Protein AF-A0A087T0K2-F1 (afdb_monomer_lite)

Foldseek 3Di:
DDDPPPPVCPCQQADWDDDPPDIRGHPNVVVVVVVVVVVVVVVVVVVVVVVVVVVCCVVPPVVVVVVVVVVVVVVVVPDDDPDPPPPPDDPPPPDDPPVVVVVVCVVVVHDPVCHPDDPPDDQWDADPNDTAGPPHDDDDPDDDD

pLDDT: mean 79.78, std 16.04, range [35.06, 98.69]

InterPro domains:
  IPR000048 IQ motif, EF-hand binding site [PF00612] (42-60)
  IPR027417 P-loop containing nucleoside triphosphate hydrolase [SSF52540] (13-79)

Structure (mmCIF, N/CA/C/O backbone):
data_AF-A0A087T0K2-F1
#
_entry.id   AF-A0A087T0K2-F1
#
loop_
_atom_site.group_PDB
_atom_site.id
_atom_site.type_symbol
_atom_site.label_atom_id
_atom_site.label_alt_id
_atom_site.label_comp_id
_atom_site.label_asym_id
_atom_site.label_entity_id
_atom_site.label_seq_id
_atom_site.pdbx_PDB_ins_code
_atom_site.Cartn_x
_atom_site.Cartn_y
_atom_site.Cartn_z
_atom_site.occupancy
_atom_site.B_iso_or_equiv
_atom_site.auth_seq_id
_atom_site.auth_comp_id
_atom_site.auth_asym_id
_atom_site.auth_atom_id
_atom_site.pdbx_PDB_model_num
ATOM 1 N N . MET A 1 1 ? 21.863 -13.097 1.892 1.00 35.06 1 MET A N 1
ATOM 2 C CA . MET A 1 1 ? 22.869 -12.418 1.056 1.00 35.06 1 MET A CA 1
ATOM 3 C C . MET A 1 1 ? 22.482 -12.641 -0.393 1.00 35.06 1 MET A C 1
ATOM 5 O O . MET A 1 1 ? 22.704 -13.729 -0.898 1.00 35.06 1 MET A O 1
ATOM 9 N N . ALA A 1 2 ? 21.809 -11.673 -1.013 1.00 37.88 2 ALA A N 1
ATOM 10 C CA . ALA A 1 2 ? 21.636 -11.645 -2.460 1.00 37.88 2 ALA A CA 1
ATOM 11 C C . ALA A 1 2 ? 22.615 -10.590 -2.966 1.00 37.88 2 ALA A C 1
ATOM 13 O O . ALA A 1 2 ? 22.534 -9.427 -2.571 1.00 37.88 2 ALA A O 1
ATOM 14 N N . VAL A 1 3 ? 23.605 -11.046 -3.721 1.00 37.12 3 VAL A N 1
ATOM 15 C CA . VAL A 1 3 ? 24.623 -10.210 -4.342 1.00 37.12 3 VAL A CA 1
ATOM 16 C C . VAL A 1 3 ? 23.897 -9.313 -5.340 1.00 37.12 3 VAL A C 1
ATOM 18 O O . VAL A 1 3 ? 23.391 -9.787 -6.351 1.00 37.12 3 VAL A O 1
ATOM 21 N N . THR A 1 4 ? 23.786 -8.021 -5.039 1.00 47.44 4 THR A N 1
ATOM 22 C CA . THR A 1 4 ? 23.466 -7.015 -6.051 1.00 47.44 4 THR A CA 1
ATOM 23 C C . THR A 1 4 ? 24.692 -6.888 -6.943 1.00 47.44 4 THR A C 1
ATOM 25 O O . THR A 1 4 ? 25.570 -6.060 -6.693 1.00 47.44 4 THR A O 1
ATOM 28 N N . GLU A 1 5 ? 24.790 -7.760 -7.943 1.00 42.22 5 GLU A N 1
ATOM 29 C CA . GLU A 1 5 ? 25.698 -7.564 -9.064 1.00 42.22 5 GLU A CA 1
ATOM 30 C C . GLU A 1 5 ? 25.267 -6.287 -9.776 1.00 42.22 5 GLU A C 1
ATOM 32 O O . GLU A 1 5 ? 24.283 -6.234 -10.512 1.00 42.22 5 GLU A O 1
ATOM 37 N N . ASN A 1 6 ? 26.003 -5.217 -9.500 1.00 50.53 6 ASN A N 1
ATOM 38 C CA . ASN A 1 6 ? 25.913 -3.974 -10.235 1.00 50.53 6 ASN A CA 1
ATOM 39 C C . ASN A 1 6 ? 26.613 -4.199 -11.585 1.00 50.53 6 ASN A C 1
ATOM 41 O O . ASN A 1 6 ? 27.732 -3.733 -11.807 1.00 50.53 6 ASN A O 1
ATOM 45 N N . CYS A 1 7 ? 25.990 -4.992 -12.465 1.00 49.47 7 CYS A N 1
ATOM 46 C CA . CYS A 1 7 ? 26.395 -5.081 -13.859 1.00 49.47 7 CYS A CA 1
ATOM 47 C C . CYS A 1 7 ? 26.303 -3.665 -14.418 1.00 49.47 7 CYS A C 1
ATOM 49 O O . CYS A 1 7 ? 25.209 -3.125 -14.576 1.00 49.47 7 CYS A O 1
ATOM 51 N N . ARG A 1 8 ? 27.455 -3.037 -14.672 1.00 53.00 8 ARG A N 1
ATOM 52 C CA . ARG A 1 8 ? 27.531 -1.771 -15.400 1.00 53.00 8 AR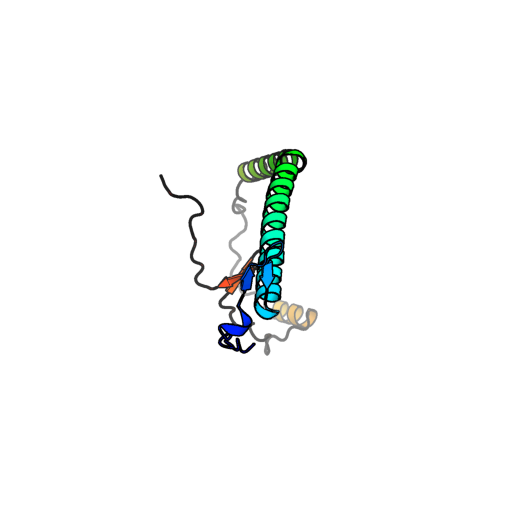G A CA 1
ATOM 53 C C . ARG A 1 8 ? 26.856 -1.998 -16.747 1.00 53.00 8 ARG A C 1
ATOM 55 O O . ARG A 1 8 ? 27.457 -2.586 -17.643 1.00 53.00 8 ARG A O 1
ATOM 62 N N . VAL A 1 9 ? 25.589 -1.603 -16.851 1.00 56.50 9 VAL A N 1
ATOM 63 C CA . VAL A 1 9 ? 24.805 -1.721 -18.076 1.00 56.50 9 VAL A CA 1
ATOM 64 C C . VAL A 1 9 ? 25.552 -0.903 -19.121 1.00 56.50 9 VAL A C 1
ATOM 66 O O . VAL A 1 9 ? 25.704 0.309 -18.983 1.00 56.50 9 VAL A O 1
ATOM 69 N N . SER A 1 10 ? 26.142 -1.583 -20.100 1.00 61.56 10 SER A N 1
ATOM 70 C CA . SER A 1 10 ? 26.917 -0.934 -21.151 1.00 61.56 10 SER A CA 1
ATOM 71 C C . SER A 1 10 ? 26.024 0.068 -21.889 1.00 61.56 10 SER A C 1
ATOM 73 O O . SER A 1 10 ? 24.848 -0.209 -22.104 1.00 61.56 10 SER A O 1
ATOM 75 N N . ASN A 1 11 ? 26.559 1.222 -22.312 1.00 60.75 11 ASN A N 1
ATOM 76 C CA . ASN A 1 11 ? 25.776 2.249 -23.027 1.00 60.75 11 A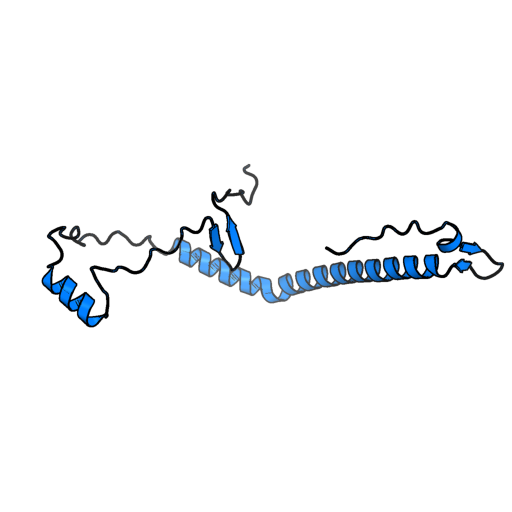SN A CA 1
ATOM 77 C C . ASN A 1 11 ? 25.028 1.687 -24.256 1.00 60.75 11 ASN A C 1
ATOM 79 O O . ASN A 1 11 ? 23.957 2.176 -24.596 1.00 60.75 11 ASN A O 1
ATOM 83 N N . ALA A 1 12 ? 25.553 0.629 -24.886 1.00 60.75 12 ALA A N 1
ATOM 84 C CA . ALA A 1 12 ? 24.881 -0.096 -25.967 1.00 60.75 12 ALA A CA 1
ATOM 85 C C . ALA A 1 12 ? 23.632 -0.874 -25.500 1.00 60.75 12 ALA A C 1
ATOM 87 O O . ALA A 1 12 ? 22.654 -0.986 -26.236 1.00 60.75 12 ALA A O 1
ATOM 88 N N . SER A 1 13 ? 23.634 -1.380 -24.265 1.00 62.84 13 SER A N 1
ATOM 89 C CA . SER A 1 13 ? 22.508 -2.103 -23.663 1.00 62.84 13 SER A CA 1
ATOM 90 C C . SER A 1 13 ? 21.358 -1.174 -23.271 1.00 62.84 13 SER A C 1
ATOM 92 O O . SER A 1 13 ? 20.220 -1.638 -23.244 1.00 62.84 13 SER A O 1
ATOM 94 N N . THR A 1 14 ? 21.612 0.126 -23.078 1.00 66.31 14 THR A N 1
ATOM 95 C CA . THR A 1 14 ? 20.588 1.160 -22.799 1.00 66.31 14 THR A CA 1
ATOM 96 C C . THR A 1 14 ? 20.426 2.178 -23.941 1.00 66.31 14 THR A C 1
ATOM 98 O O . THR A 1 14 ? 19.955 3.299 -23.741 1.00 66.31 14 THR A O 1
ATOM 101 N N . ALA A 1 15 ? 20.837 1.814 -25.157 1.00 83.44 15 ALA A N 1
ATOM 102 C CA . ALA A 1 15 ? 20.715 2.679 -26.323 1.00 83.44 15 ALA A CA 1
ATOM 103 C C . ALA A 1 15 ? 19.275 2.712 -26.866 1.00 83.44 15 ALA A C 1
ATOM 105 O O . ALA A 1 15 ? 18.538 1.722 -26.834 1.00 83.44 15 ALA A O 1
ATOM 106 N N . TRP A 1 16 ? 18.893 3.854 -27.430 1.00 90.69 16 TRP A N 1
ATOM 107 C CA . TRP A 1 16 ? 17.680 4.006 -28.224 1.00 90.69 16 TRP A CA 1
ATOM 108 C C . TRP A 1 16 ? 17.974 4.856 -29.457 1.00 90.69 16 TRP A C 1
ATOM 110 O O . TRP A 1 16 ? 18.878 5.691 -29.451 1.00 90.69 16 TRP A O 1
ATOM 120 N N . ALA A 1 17 ? 17.217 4.630 -30.525 1.00 91.81 17 ALA A N 1
ATOM 121 C CA . ALA A 1 17 ? 17.329 5.376 -31.769 1.00 91.81 17 ALA A CA 1
ATOM 122 C C . ALA A 1 17 ? 15.938 5.754 -32.280 1.00 91.81 17 ALA A C 1
ATOM 124 O O . ALA A 1 17 ? 14.999 4.958 -32.234 1.00 91.81 17 ALA A O 1
ATOM 125 N N . MET A 1 18 ? 15.794 6.973 -32.788 1.00 93.31 18 MET A N 1
ATOM 126 C CA . MET A 1 18 ? 14.545 7.448 -33.376 1.00 93.31 18 MET A CA 1
ATOM 127 C C . MET A 1 18 ? 14.552 7.209 -34.888 1.00 93.31 18 MET A C 1
ATOM 129 O O . MET A 1 18 ? 15.417 7.711 -35.601 1.00 93.31 18 MET A O 1
ATOM 133 N N . GLY A 1 19 ? 13.588 6.437 -35.385 1.00 92.31 19 GLY A N 1
ATOM 134 C CA . GLY A 1 19 ? 13.332 6.261 -36.813 1.00 92.31 19 GLY A CA 1
ATOM 135 C C . GLY A 1 19 ? 12.219 7.179 -37.324 1.00 92.31 19 GLY A C 1
ATOM 136 O O . GLY A 1 19 ? 11.549 7.859 -36.554 1.00 92.31 19 GLY A O 1
ATOM 137 N N . LYS A 1 20 ? 11.949 7.141 -38.637 1.00 92.12 20 LYS A N 1
ATOM 138 C CA . LYS A 1 20 ? 10.929 7.993 -39.292 1.00 92.12 20 LYS A CA 1
ATOM 139 C C . LYS A 1 20 ? 9.503 7.837 -38.731 1.00 92.12 20 LYS A C 1
ATOM 141 O O . LYS A 1 20 ? 8.697 8.744 -38.882 1.00 92.12 20 LYS A O 1
ATOM 146 N N . ARG A 1 21 ? 9.171 6.675 -38.153 1.00 95.62 21 ARG A N 1
ATOM 147 C CA . ARG A 1 21 ? 7.831 6.357 -37.607 1.00 95.62 21 ARG A CA 1
ATOM 148 C C . ARG A 1 21 ? 7.845 5.683 -36.234 1.00 95.62 21 ARG A C 1
ATOM 150 O O . ARG A 1 21 ? 6.803 5.596 -35.600 1.00 95.62 21 ARG A O 1
ATOM 157 N N . HIS A 1 22 ? 8.992 5.175 -35.790 1.00 95.88 22 HIS A N 1
ATOM 158 C CA . HIS A 1 22 ? 9.088 4.341 -34.592 1.00 95.88 22 HIS A CA 1
ATOM 159 C C . HIS A 1 22 ? 10.362 4.659 -33.815 1.00 95.88 22 HIS A C 1
ATOM 161 O O . HIS A 1 22 ? 11.368 5.047 -34.409 1.00 95.88 22 HIS A O 1
ATOM 167 N N . ILE A 1 23 ? 10.319 4.453 -32.500 1.00 94.81 23 ILE A N 1
ATOM 168 C CA . ILE A 1 23 ? 11.491 4.498 -31.622 1.00 94.81 23 ILE A CA 1
ATOM 169 C C . ILE A 1 23 ? 11.978 3.063 -31.437 1.00 94.81 23 ILE A C 1
ATOM 171 O O . ILE A 1 23 ? 11.219 2.198 -31.001 1.00 94.81 23 ILE A O 1
ATOM 175 N N . PHE A 1 24 ? 13.236 2.815 -31.782 1.00 93.31 24 PHE A N 1
ATOM 176 C CA . PHE A 1 24 ? 13.897 1.533 -31.594 1.00 93.31 24 PHE A CA 1
ATOM 177 C C . PHE A 1 24 ? 14.634 1.549 -30.262 1.00 93.31 24 PHE A C 1
ATOM 179 O O . PHE A 1 24 ? 15.406 2.464 -29.977 1.00 93.31 24 PHE A O 1
ATOM 186 N N . LEU A 1 25 ? 14.383 0.534 -29.447 1.00 92.31 25 LEU A N 1
ATOM 187 C CA . LEU A 1 25 ? 15.000 0.363 -28.139 1.00 92.31 25 LEU A CA 1
ATOM 188 C C . LEU A 1 25 ? 15.901 -0.865 -28.190 1.00 92.31 25 LEU A C 1
ATOM 190 O O . LEU A 1 25 ? 15.513 -1.885 -28.761 1.00 92.31 25 LEU A O 1
ATOM 194 N N . SER A 1 26 ? 17.070 -0.789 -27.562 1.00 93.50 26 SER A N 1
ATOM 195 C CA . SER A 1 26 ? 17.819 -1.993 -27.213 1.00 93.50 26 SER A CA 1
ATOM 196 C C . SER A 1 26 ? 16.998 -2.876 -26.262 1.00 93.50 26 SER A C 1
ATOM 198 O O . SER A 1 26 ? 16.139 -2.390 -25.516 1.00 93.50 26 SER A O 1
ATOM 200 N N . GLU A 1 27 ? 17.285 -4.180 -26.235 1.00 90.69 27 GLU A N 1
ATOM 201 C CA . GLU A 1 27 ? 16.592 -5.101 -25.324 1.00 90.69 27 GLU A CA 1
ATOM 202 C C . GLU A 1 27 ? 16.769 -4.708 -23.848 1.00 90.69 27 GLU A C 1
ATOM 204 O O . GLU A 1 27 ? 15.803 -4.755 -23.088 1.00 90.69 27 GLU A O 1
ATOM 209 N N . GLY A 1 28 ? 17.950 -4.220 -23.451 1.00 90.44 28 GLY A N 1
ATOM 210 C CA . GLY A 1 28 ? 18.178 -3.731 -22.086 1.00 90.44 28 GLY A CA 1
ATOM 211 C C . GLY A 1 28 ? 17.330 -2.499 -21.740 1.00 90.44 28 GLY A C 1
ATOM 212 O O . GLY A 1 28 ? 16.685 -2.478 -20.691 1.00 90.44 28 GLY A O 1
ATOM 213 N N . SER A 1 29 ? 17.220 -1.520 -22.650 1.00 89.69 29 SER A N 1
ATOM 214 C CA . SER A 1 29 ? 16.321 -0.365 -22.484 1.00 89.69 29 SER A CA 1
ATOM 215 C C . SER A 1 29 ? 14.865 -0.800 -22.330 1.00 89.69 29 SER A C 1
ATOM 217 O O . SER A 1 29 ? 14.145 -0.287 -21.473 1.00 89.69 29 SER A O 1
ATOM 219 N N . ARG A 1 30 ? 14.419 -1.763 -23.151 1.00 92.38 30 ARG A N 1
ATOM 220 C CA . ARG A 1 30 ? 13.044 -2.277 -23.123 1.00 92.38 30 ARG A CA 1
ATOM 221 C C . ARG A 1 30 ? 12.726 -2.948 -21.787 1.00 92.38 30 ARG A C 1
ATOM 223 O O . ARG A 1 30 ? 11.683 -2.661 -21.203 1.00 92.38 30 ARG A O 1
ATOM 230 N N . GLN A 1 31 ? 13.630 -3.787 -21.284 1.00 94.25 31 GLN A N 1
ATOM 231 C CA . GLN A 1 31 ? 13.483 -4.445 -19.984 1.00 94.25 31 GLN A CA 1
ATOM 232 C C . GLN A 1 31 ? 13.446 -3.432 -18.836 1.00 94.25 31 GLN A C 1
ATOM 234 O O . GLN A 1 31 ? 12.557 -3.502 -17.989 1.00 94.25 31 GLN A O 1
ATOM 239 N N . GLN A 1 32 ? 14.351 -2.449 -18.827 1.00 92.25 32 GLN A N 1
ATOM 240 C CA . GLN A 1 32 ? 14.384 -1.421 -17.787 1.00 92.25 32 GLN A CA 1
ATOM 241 C C . GLN A 1 32 ? 13.097 -0.585 -17.766 1.00 92.25 32 GLN A C 1
ATOM 243 O O . GLN A 1 32 ? 12.527 -0.345 -16.700 1.00 92.25 32 GLN A O 1
ATOM 248 N N . LEU A 1 33 ? 12.605 -0.169 -18.936 1.00 94.19 33 LEU A N 1
ATOM 249 C CA . LEU A 1 33 ? 11.340 0.558 -19.035 1.00 94.19 33 LEU A CA 1
ATOM 250 C C . LEU A 1 33 ? 10.157 -0.299 -18.589 1.00 94.19 33 LEU A C 1
ATOM 252 O O . LEU A 1 33 ? 9.260 0.217 -17.928 1.00 94.19 33 LEU A O 1
ATOM 256 N N . GLU A 1 34 ? 10.154 -1.596 -18.898 1.00 97.06 34 GLU A N 1
ATOM 257 C CA . GLU A 1 34 ? 9.102 -2.504 -18.450 1.00 97.06 34 GLU A CA 1
ATOM 258 C C . GLU A 1 34 ? 9.099 -2.669 -16.925 1.00 97.06 34 GLU A C 1
ATOM 260 O O . GLU A 1 34 ? 8.037 -2.585 -16.306 1.00 97.06 34 GLU A O 1
ATOM 265 N N . LEU A 1 35 ? 10.273 -2.804 -16.303 1.00 96.12 35 LEU A N 1
ATOM 266 C CA . LEU A 1 35 ? 10.404 -2.845 -14.845 1.00 96.12 35 LEU A CA 1
ATOM 267 C C . LEU A 1 35 ? 9.832 -1.574 -14.200 1.00 96.12 35 LEU A C 1
ATOM 269 O O . LEU A 1 35 ? 8.955 -1.662 -13.337 1.00 96.12 35 LEU A O 1
ATOM 273 N N . LEU A 1 36 ? 10.241 -0.396 -14.683 1.00 97.25 36 LEU A N 1
ATOM 274 C CA . LEU A 1 36 ? 9.717 0.891 -14.208 1.00 97.25 36 LEU A CA 1
ATOM 275 C C . LEU A 1 36 ? 8.202 1.016 -14.432 1.00 97.25 36 LEU A C 1
ATOM 277 O O . LEU A 1 36 ? 7.475 1.558 -13.596 1.00 97.25 36 LEU A O 1
ATOM 281 N N . ARG A 1 37 ? 7.699 0.505 -15.560 1.00 98.06 37 ARG A N 1
ATOM 282 C CA . ARG A 1 37 ? 6.273 0.507 -15.903 1.00 98.06 37 ARG A CA 1
ATOM 283 C C . ARG A 1 37 ? 5.468 -0.340 -14.917 1.00 98.06 37 ARG A C 1
ATOM 285 O O . ARG A 1 37 ? 4.408 0.099 -14.464 1.00 98.06 37 ARG A O 1
ATOM 292 N N . VAL A 1 38 ? 5.951 -1.537 -14.582 1.00 98.31 38 VAL A N 1
ATOM 293 C CA . VAL A 1 38 ? 5.317 -2.433 -13.601 1.00 98.31 38 VAL A CA 1
ATOM 294 C C . VAL A 1 38 ? 5.324 -1.799 -12.216 1.00 98.31 38 VAL A C 1
ATOM 296 O O . VAL A 1 38 ? 4.267 -1.713 -11.590 1.00 98.31 38 VAL A O 1
ATOM 299 N N . GLU A 1 39 ? 6.470 -1.285 -11.772 1.00 98.25 39 GLU A N 1
ATOM 300 C CA . GLU A 1 39 ? 6.601 -0.608 -10.482 1.00 98.25 39 GLU A CA 1
ATOM 301 C C . GLU A 1 39 ? 5.634 0.578 -10.376 1.00 98.25 39 GLU A C 1
ATOM 303 O O . GLU A 1 39 ? 4.881 0.708 -9.407 1.00 98.25 39 GLU A O 1
ATOM 308 N N . ARG A 1 40 ? 5.568 1.419 -11.414 1.00 98.38 40 ARG A N 1
ATOM 309 C CA . ARG A 1 40 ? 4.688 2.589 -11.405 1.00 98.38 40 ARG A CA 1
ATOM 310 C C . ARG A 1 40 ? 3.213 2.211 -11.347 1.00 98.38 40 ARG A C 1
ATOM 312 O O . ARG A 1 40 ? 2.452 2.860 -10.628 1.00 98.38 40 ARG A O 1
ATOM 319 N N . ARG A 1 41 ? 2.800 1.150 -12.048 1.00 98.56 41 ARG A N 1
ATOM 320 C CA . ARG A 1 41 ? 1.434 0.617 -11.919 1.00 98.56 41 ARG A CA 1
ATOM 321 C C . ARG A 1 41 ? 1.159 0.068 -10.537 1.00 98.56 41 ARG A C 1
ATOM 323 O O . ARG A 1 41 ? 0.076 0.306 -10.014 1.00 98.56 41 ARG A O 1
ATOM 330 N N . HIS A 1 42 ? 2.109 -0.659 -9.963 1.00 98.62 42 HIS A N 1
ATOM 331 C CA . HIS A 1 42 ? 1.968 -1.208 -8.624 1.00 98.62 42 HIS A CA 1
ATOM 332 C C . HIS A 1 42 ? 1.756 -0.088 -7.598 1.00 98.62 42 HIS A C 1
ATOM 334 O O . HIS A 1 42 ? 0.784 -0.117 -6.844 1.00 98.62 42 HIS A O 1
ATOM 340 N N . ASN A 1 43 ? 2.577 0.961 -7.660 1.00 98.56 43 ASN A N 1
ATOM 341 C CA . ASN A 1 43 ? 2.455 2.136 -6.800 1.00 98.56 43 ASN A CA 1
ATOM 342 C C . ASN A 1 43 ? 1.112 2.857 -6.992 1.00 98.56 43 ASN A C 1
ATOM 344 O O . ASN A 1 43 ? 0.432 3.181 -6.016 1.00 98.56 43 ASN A O 1
ATOM 348 N N . ALA A 1 44 ? 0.676 3.055 -8.239 1.00 98.50 44 ALA A N 1
ATOM 349 C CA . ALA A 1 44 ? -0.636 3.632 -8.529 1.00 98.50 44 ALA A CA 1
ATOM 350 C C . ALA A 1 44 ? -1.784 2.767 -7.973 1.00 98.50 44 ALA A C 1
ATOM 352 O O . ALA A 1 44 ? -2.717 3.290 -7.360 1.00 98.50 44 ALA A O 1
ATOM 353 N N . ALA A 1 45 ? -1.698 1.444 -8.128 1.00 98.62 45 ALA A N 1
ATOM 354 C CA . ALA A 1 45 ? -2.684 0.511 -7.599 1.00 98.62 45 ALA A CA 1
ATOM 355 C C . ALA A 1 45 ? -2.747 0.567 -6.066 1.00 98.62 45 ALA A C 1
ATOM 357 O O . ALA A 1 45 ? -3.847 0.629 -5.518 1.00 98.62 45 ALA A O 1
ATOM 358 N N . ILE A 1 46 ? -1.603 0.620 -5.373 1.00 98.56 46 ILE A N 1
ATOM 359 C CA . ILE A 1 46 ? -1.551 0.798 -3.913 1.00 98.56 46 ILE A CA 1
ATOM 360 C C . ILE A 1 46 ? -2.279 2.077 -3.502 1.00 98.56 46 ILE A C 1
ATOM 362 O O . ILE A 1 46 ? -3.097 2.032 -2.584 1.00 98.56 46 ILE A O 1
ATOM 366 N N . LEU A 1 47 ? -2.023 3.202 -4.177 1.00 98.69 47 LEU A N 1
ATOM 367 C CA . LEU A 1 47 ? -2.659 4.481 -3.851 1.00 98.69 47 LEU A CA 1
ATOM 368 C C . LEU A 1 47 ? -4.179 4.411 -4.006 1.00 98.69 47 LEU A C 1
ATOM 370 O O . LEU A 1 47 ? -4.909 4.752 -3.075 1.00 98.69 47 LEU A O 1
ATOM 374 N N . ILE A 1 48 ? -4.662 3.902 -5.142 1.00 98.50 48 ILE A N 1
ATOM 375 C CA . ILE A 1 48 ? -6.100 3.743 -5.399 1.00 98.50 48 ILE A CA 1
ATOM 376 C C . ILE A 1 48 ? -6.729 2.835 -4.338 1.00 98.50 48 ILE A C 1
ATOM 378 O O . ILE A 1 48 ? -7.750 3.177 -3.736 1.00 98.50 48 ILE A O 1
ATOM 382 N N . GLN A 1 49 ? -6.098 1.694 -4.058 1.00 98.44 49 GLN A N 1
ATOM 383 C CA . GLN A 1 49 ? -6.579 0.746 -3.059 1.00 98.44 49 GLN A CA 1
ATOM 384 C C . GLN A 1 49 ? -6.597 1.355 -1.656 1.00 98.44 49 GLN A C 1
ATOM 386 O O . GLN A 1 49 ? -7.570 1.166 -0.929 1.00 98.44 49 GLN A O 1
ATOM 391 N N . ALA A 1 50 ? -5.556 2.085 -1.256 1.00 98.19 50 ALA A N 1
ATOM 392 C CA . ALA A 1 50 ? -5.473 2.727 0.051 1.00 98.19 50 ALA A CA 1
ATOM 393 C C . ALA A 1 50 ? -6.563 3.792 0.220 1.00 98.19 50 ALA A C 1
ATOM 395 O O . ALA A 1 50 ? -7.261 3.805 1.239 1.00 98.19 50 ALA A O 1
ATOM 396 N N . VAL A 1 51 ? -6.772 4.627 -0.803 1.00 98.44 51 VAL A N 1
ATOM 397 C CA . VAL A 1 51 ? -7.838 5.638 -0.824 1.00 98.44 51 VAL A CA 1
ATOM 398 C C . VAL A 1 51 ? -9.209 4.976 -0.701 1.00 98.44 51 VAL A C 1
ATOM 400 O O . VAL A 1 51 ? -9.999 5.361 0.168 1.00 98.44 51 VAL A O 1
ATOM 403 N N . TRP A 1 52 ? -9.482 3.943 -1.504 1.00 98.12 52 TRP A N 1
ATOM 404 C CA . TRP A 1 52 ? -10.760 3.234 -1.468 1.00 98.12 52 TRP A CA 1
ATOM 405 C C . TRP A 1 52 ? -10.991 2.520 -0.134 1.00 98.12 52 TRP A C 1
ATOM 407 O O . TRP A 1 52 ? -12.051 2.681 0.473 1.00 98.12 52 TRP A O 1
ATOM 417 N N . ARG A 1 53 ? -9.995 1.785 0.380 1.00 98.25 53 ARG A N 1
ATOM 418 C CA . ARG A 1 53 ? -10.070 1.106 1.686 1.00 98.25 53 ARG A CA 1
ATOM 419 C C . ARG A 1 53 ? -10.351 2.110 2.803 1.00 98.25 53 ARG A C 1
ATOM 421 O O . ARG A 1 53 ? -11.208 1.852 3.648 1.00 98.25 53 ARG A O 1
ATOM 428 N N . GLY A 1 54 ? -9.692 3.270 2.778 1.00 98.12 54 GLY A N 1
ATOM 429 C CA . GLY A 1 54 ? -9.925 4.358 3.726 1.00 98.12 54 GLY A CA 1
ATOM 430 C C . GLY A 1 54 ? -11.336 4.944 3.628 1.00 98.12 54 GLY A C 1
ATOM 431 O O . GLY A 1 54 ? -12.016 5.093 4.645 1.00 98.12 54 GLY A O 1
ATOM 432 N N . TRP A 1 55 ? -11.816 5.244 2.418 1.00 98.06 55 TRP A N 1
ATOM 433 C CA . TRP A 1 55 ? -13.186 5.719 2.197 1.00 98.06 55 TRP A CA 1
ATOM 434 C C . TRP A 1 55 ? -14.229 4.698 2.667 1.00 98.06 55 TRP A C 1
ATOM 436 O O . TRP A 1 55 ? -15.135 5.048 3.427 1.00 98.06 55 TRP A O 1
ATOM 446 N N . ASN A 1 56 ? -14.063 3.431 2.287 1.00 97.94 56 ASN A N 1
ATOM 447 C CA . ASN A 1 56 ? -14.976 2.354 2.642 1.00 97.94 56 ASN A CA 1
ATOM 448 C C . ASN A 1 56 ? -15.008 2.131 4.160 1.00 97.94 56 ASN A C 1
ATOM 450 O O . ASN A 1 56 ? -16.081 2.040 4.753 1.00 97.94 56 ASN A O 1
ATOM 454 N N . PHE A 1 57 ? -13.846 2.133 4.823 1.00 97.06 57 PHE A N 1
ATOM 455 C CA . PHE A 1 57 ? -13.773 2.056 6.281 1.00 97.06 57 PHE A CA 1
ATOM 456 C C . PHE A 1 57 ? -14.530 3.213 6.941 1.00 97.06 57 PHE A C 1
ATOM 458 O O . PHE A 1 57 ? -15.383 2.970 7.794 1.00 97.06 57 PHE A O 1
ATOM 465 N N . ARG A 1 58 ? -14.282 4.457 6.507 1.00 97.12 58 ARG A N 1
ATOM 466 C CA . ARG A 1 58 ? -14.956 5.652 7.041 1.00 97.12 58 ARG A CA 1
ATOM 467 C C . ARG A 1 58 ? -16.471 5.630 6.834 1.00 97.12 58 ARG A C 1
ATOM 469 O O . ARG A 1 58 ? -17.202 6.077 7.710 1.00 97.12 58 ARG A O 1
ATOM 476 N N . ARG A 1 59 ? -16.954 5.110 5.703 1.00 95.88 59 ARG A N 1
ATOM 477 C CA . ARG A 1 59 ? -18.390 5.063 5.385 1.00 95.88 59 ARG A CA 1
ATOM 478 C C . ARG A 1 59 ? -19.116 3.880 6.022 1.00 95.88 59 ARG A C 1
ATOM 480 O O . ARG A 1 59 ? -20.246 4.049 6.462 1.00 95.88 59 ARG A O 1
ATOM 487 N N . LYS A 1 60 ? -18.504 2.693 6.057 1.00 93.81 60 LYS A N 1
ATOM 488 C CA . LYS A 1 60 ? -19.186 1.444 6.439 1.00 93.81 60 LYS A CA 1
ATOM 489 C C . LYS A 1 60 ? -18.850 0.954 7.845 1.00 93.81 60 LYS A C 1
ATOM 491 O O . LYS A 1 60 ? -19.723 0.420 8.515 1.00 93.81 60 LYS A O 1
ATOM 496 N N . ARG A 1 61 ? -17.602 1.102 8.304 1.00 93.00 61 ARG A N 1
ATOM 497 C CA . ARG A 1 61 ? -17.129 0.490 9.568 1.00 93.00 61 ARG A CA 1
ATOM 498 C C . ARG A 1 61 ? -16.922 1.507 10.689 1.00 93.00 61 ARG A C 1
ATOM 500 O O . ARG A 1 61 ? -17.121 1.179 11.857 1.00 93.00 61 ARG A O 1
ATOM 507 N N . TRP A 1 62 ? -16.548 2.738 10.347 1.00 95.88 62 TRP A N 1
ATOM 508 C CA . TRP A 1 62 ? -16.221 3.780 11.317 1.00 95.88 62 TRP A CA 1
ATOM 509 C C . TRP A 1 62 ? -17.385 4.184 12.234 1.00 95.88 62 TRP A C 1
ATOM 511 O O . TRP A 1 62 ? -17.125 4.296 13.429 1.00 95.88 62 TRP A O 1
ATOM 521 N N . PRO A 1 63 ? -18.649 4.342 11.778 1.00 95.81 63 PRO A N 1
ATOM 522 C CA . PRO A 1 63 ? -19.750 4.689 12.684 1.00 95.81 63 PRO A CA 1
ATOM 523 C C . PRO A 1 63 ? -19.927 3.668 13.818 1.00 95.81 63 PRO A C 1
ATOM 525 O O . PRO A 1 63 ? -20.003 4.038 14.992 1.00 95.81 63 PRO A O 1
ATOM 528 N N . THR A 1 64 ? -19.899 2.377 13.478 1.00 95.00 64 THR A N 1
ATOM 529 C CA . THR A 1 64 ? -20.009 1.270 14.437 1.00 95.00 64 THR A CA 1
ATOM 530 C C . THR A 1 64 ? -18.809 1.216 15.374 1.00 95.00 64 THR A C 1
ATOM 532 O O . THR A 1 64 ? -18.973 1.135 16.591 1.00 95.00 64 THR A O 1
ATOM 535 N N . LEU A 1 65 ? -17.591 1.319 14.830 1.00 94.94 65 LEU A N 1
ATOM 536 C CA . LEU A 1 65 ? -16.376 1.316 15.642 1.00 94.94 65 LEU A CA 1
ATOM 537 C C . LEU A 1 65 ? -16.348 2.502 16.614 1.00 94.94 65 LEU A C 1
ATOM 539 O O . LEU A 1 65 ? -16.063 2.317 17.793 1.00 94.94 65 LEU A O 1
ATOM 543 N N . LYS A 1 66 ? -16.700 3.703 16.143 1.00 95.00 66 LYS A N 1
ATOM 544 C CA . LYS A 1 66 ? -16.783 4.918 16.958 1.00 95.00 66 LYS A CA 1
ATOM 545 C C . LYS A 1 66 ? -17.775 4.739 18.108 1.00 95.00 66 LYS A C 1
ATOM 547 O O . LYS A 1 66 ? -17.437 5.053 19.245 1.00 95.00 66 LYS A O 1
ATOM 552 N N . ARG A 1 67 ? -18.967 4.182 17.850 1.00 94.38 67 ARG A N 1
ATOM 553 C CA . ARG A 1 67 ? -19.949 3.861 18.903 1.00 94.38 67 ARG A CA 1
ATOM 554 C C . ARG A 1 67 ? -19.365 2.902 19.941 1.00 94.38 67 ARG A C 1
ATOM 556 O O . ARG A 1 67 ? -19.457 3.182 21.132 1.00 94.38 67 ARG A O 1
ATOM 563 N N . ASN A 1 68 ? -18.735 1.813 19.507 1.00 94.94 68 ASN A N 1
ATOM 564 C CA . ASN A 1 68 ? -18.143 0.831 20.417 1.00 94.94 68 ASN A CA 1
ATOM 565 C C . ASN A 1 68 ? -17.022 1.438 21.269 1.00 94.94 68 ASN A C 1
ATOM 567 O O . ASN A 1 68 ? -16.981 1.213 22.476 1.00 94.94 68 ASN A O 1
ATOM 571 N N . LEU A 1 69 ? -16.159 2.261 20.667 1.00 93.81 69 LEU A N 1
ATOM 572 C CA . LEU A 1 69 ? -15.101 2.973 21.384 1.00 93.81 69 LEU A CA 1
ATOM 573 C C . LEU A 1 69 ? -15.669 3.953 22.416 1.00 93.81 69 LEU A C 1
ATOM 575 O O . LEU A 1 69 ? -15.171 3.997 23.537 1.00 93.81 69 LEU A O 1
ATOM 579 N N . HIS A 1 70 ? -16.739 4.687 22.093 1.00 92.12 70 HIS A N 1
ATOM 580 C CA . HIS A 1 70 ? -17.409 5.548 23.072 1.00 92.12 70 HIS A CA 1
ATOM 581 C C . HIS A 1 70 ? -18.014 4.758 24.236 1.00 92.12 70 HIS A C 1
ATOM 583 O O . HIS A 1 70 ? -17.884 5.172 25.386 1.00 92.12 70 HIS A O 1
ATOM 589 N N . MET A 1 71 ? -18.654 3.618 23.961 1.00 89.62 71 MET A N 1
ATOM 590 C CA . MET A 1 71 ? -19.210 2.756 25.011 1.00 89.62 71 MET A CA 1
ATOM 591 C C . MET A 1 71 ? -18.103 2.197 25.911 1.00 89.62 71 MET A C 1
ATOM 593 O O . MET A 1 71 ? -18.235 2.221 27.132 1.00 89.62 71 MET A O 1
ATOM 597 N N . GLN A 1 72 ? -16.976 1.772 25.333 1.00 87.38 72 GLN A N 1
ATOM 598 C CA . GLN A 1 72 ? -15.805 1.342 26.099 1.00 87.38 72 GLN A CA 1
ATOM 599 C C . GLN A 1 72 ? -15.199 2.482 26.924 1.00 87.38 72 GLN A C 1
ATOM 601 O O . GLN A 1 72 ? -14.824 2.263 28.072 1.00 87.38 72 GLN A O 1
ATOM 606 N N . ALA A 1 73 ? -15.117 3.697 26.376 1.00 86.50 73 ALA A N 1
ATOM 607 C CA . ALA A 1 73 ? -14.627 4.862 27.107 1.00 86.50 73 ALA A CA 1
ATOM 608 C C . ALA A 1 73 ? -15.527 5.187 28.310 1.00 86.50 73 ALA A C 1
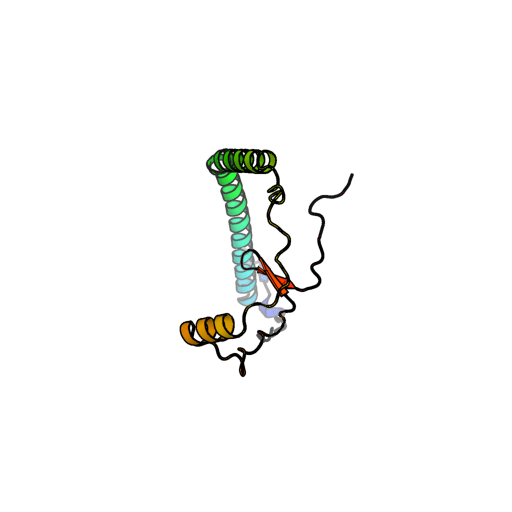ATOM 610 O O . ALA A 1 73 ? -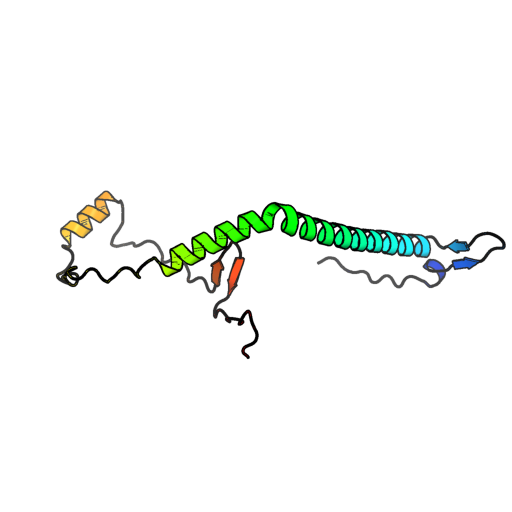15.025 5.351 29.418 1.00 86.50 73 ALA A O 1
ATOM 611 N N . ARG A 1 74 ? -16.855 5.169 28.129 1.00 81.88 74 ARG A N 1
ATOM 612 C CA . ARG A 1 74 ? -17.820 5.314 29.232 1.00 81.88 74 ARG A CA 1
ATOM 613 C C . ARG A 1 74 ? -17.674 4.208 30.278 1.00 81.88 74 ARG A C 1
ATOM 615 O O . ARG A 1 74 ? -17.647 4.497 31.468 1.00 81.88 74 ARG A O 1
ATOM 622 N N . ALA A 1 75 ? -17.502 2.959 29.851 1.00 78.50 75 ALA A N 1
ATOM 623 C CA . ALA A 1 75 ? -17.265 1.840 30.760 1.00 78.50 75 ALA A CA 1
ATOM 624 C C . ALA A 1 75 ? -15.933 1.952 31.525 1.00 78.50 75 ALA A C 1
ATOM 626 O O . ALA A 1 75 ? -15.827 1.424 32.625 1.00 78.50 75 ALA A O 1
ATOM 627 N N . ARG A 1 76 ? -14.915 2.623 30.970 1.00 73.31 76 ARG A N 1
ATOM 628 C CA . ARG A 1 76 ? -13.651 2.896 31.675 1.00 73.31 76 ARG A CA 1
ATOM 629 C C . ARG A 1 76 ? -13.788 4.001 32.718 1.00 73.31 76 ARG A C 1
ATOM 631 O O . ARG A 1 76 ? -13.161 3.892 33.760 1.00 73.31 76 ARG A O 1
ATOM 638 N N . ILE A 1 77 ? -14.597 5.025 32.450 1.00 72.06 77 ILE A N 1
ATOM 639 C CA . ILE A 1 77 ? -14.845 6.129 33.392 1.00 72.06 77 ILE A CA 1
ATOM 640 C C . ILE A 1 77 ? -15.724 5.660 34.563 1.00 72.06 77 ILE A C 1
ATOM 642 O O . ILE A 1 77 ? -15.483 6.045 35.700 1.00 72.06 77 ILE A O 1
ATOM 646 N N . ASN A 1 78 ? -16.688 4.769 34.308 1.00 63.16 78 ASN A N 1
ATOM 647 C CA . ASN A 1 78 ? -17.632 4.289 35.325 1.00 63.16 78 ASN A CA 1
ATOM 648 C C . ASN A 1 78 ? -17.193 3.008 36.053 1.00 63.16 78 ASN A C 1
ATOM 650 O O . ASN A 1 78 ? -17.980 2.443 36.809 1.00 63.16 78 ASN A O 1
ATOM 654 N N . ARG A 1 79 ? -15.967 2.514 35.838 1.00 56.12 79 ARG A N 1
ATOM 655 C CA . ARG A 1 79 ? -15.400 1.472 36.701 1.00 56.12 79 ARG A CA 1
ATOM 656 C C . ARG A 1 79 ? -14.680 2.173 37.847 1.00 56.12 79 ARG A C 1
ATOM 658 O O . ARG A 1 79 ? -13.568 2.653 37.614 1.00 56.12 79 ARG A O 1
ATOM 665 N N . PRO A 1 80 ? -15.260 2.249 39.061 1.00 58.84 80 PRO A N 1
ATOM 666 C CA . PRO A 1 80 ? -14.463 2.622 40.215 1.00 58.84 80 PRO A CA 1
ATOM 667 C C . PRO A 1 80 ? -13.270 1.668 40.250 1.00 58.84 80 PRO A C 1
ATOM 669 O O . PRO A 1 80 ? -13.418 0.458 40.043 1.00 58.84 80 PRO A O 1
ATOM 672 N N . ARG A 1 81 ? -12.067 2.223 40.431 1.00 56.00 81 ARG A N 1
ATOM 673 C CA . ARG A 1 81 ? -10.882 1.424 40.754 1.00 56.00 81 ARG A CA 1
ATOM 674 C C . ARG A 1 81 ? -11.312 0.436 41.844 1.00 56.00 81 ARG A C 1
ATOM 676 O O . ARG A 1 81 ? -11.978 0.903 42.770 1.00 56.00 81 ARG A O 1
ATOM 683 N N . PRO A 1 82 ? -11.004 -0.872 41.742 1.00 59.31 82 PRO A N 1
ATOM 684 C CA . PRO A 1 82 ? -11.286 -1.795 42.831 1.00 59.31 82 PRO A CA 1
ATOM 685 C C . PRO A 1 82 ? -10.751 -1.153 44.106 1.00 59.31 82 PRO A C 1
ATOM 687 O O . PRO A 1 82 ? -9.549 -0.885 44.201 1.00 59.31 82 PRO A O 1
ATOM 690 N N . GLN A 1 83 ? -11.658 -0.773 45.007 1.00 64.62 83 GLN A N 1
ATOM 691 C CA . GLN A 1 83 ? -11.262 -0.299 46.321 1.00 64.62 83 GLN A CA 1
ATOM 692 C C . GLN A 1 83 ? -10.467 -1.457 46.935 1.00 64.62 83 GLN A C 1
ATOM 694 O O . GLN A 1 83 ? -10.894 -2.609 46.775 1.00 64.62 83 GLN A O 1
ATOM 699 N N . PRO A 1 84 ? -9.308 -1.212 47.568 1.00 59.34 84 PRO A N 1
ATOM 700 C CA . PRO A 1 84 ? -8.718 -2.243 48.410 1.00 59.34 84 PRO A CA 1
ATOM 701 C C . PRO A 1 84 ? -9.825 -2.720 49.352 1.00 59.34 84 PRO A C 1
ATOM 703 O O . PRO A 1 84 ? -10.524 -1.894 49.941 1.00 59.34 84 PRO A O 1
ATOM 706 N N . ILE A 1 85 ? -10.066 -4.031 49.392 1.00 61.19 85 ILE A N 1
ATOM 707 C CA . ILE A 1 85 ? -11.122 -4.610 50.221 1.00 61.19 85 ILE A CA 1
ATOM 708 C C . ILE A 1 85 ? -10.777 -4.229 51.661 1.00 61.19 85 ILE A C 1
ATOM 710 O O . ILE A 1 85 ? -9.840 -4.769 52.246 1.00 61.19 85 ILE A O 1
ATOM 714 N N . ALA A 1 86 ? -11.485 -3.242 52.210 1.00 53.41 86 ALA A N 1
ATOM 715 C CA . ALA A 1 86 ? -11.364 -2.888 53.610 1.00 53.41 86 ALA A CA 1
ATOM 716 C C . ALA A 1 86 ? -11.811 -4.118 54.405 1.00 53.41 86 ALA A C 1
ATOM 718 O O . ALA A 1 86 ? -12.985 -4.480 54.374 1.00 53.41 86 ALA A O 1
ATOM 719 N N . GLY A 1 87 ? -10.852 -4.805 55.025 1.00 54.72 87 GLY A N 1
ATOM 720 C CA . GLY A 1 87 ? -11.099 -6.048 55.749 1.00 54.72 87 GLY A CA 1
ATOM 721 C C . GLY A 1 87 ? -10.531 -7.316 55.116 1.00 54.72 87 GLY A C 1
ATOM 722 O O . GLY A 1 87 ? -10.804 -8.385 55.647 1.00 54.72 87 GLY A O 1
ATOM 723 N N . THR A 1 88 ? -9.708 -7.260 54.058 1.00 54.69 88 THR A N 1
ATOM 724 C CA . THR A 1 88 ? -8.689 -8.317 53.938 1.00 54.69 88 THR A CA 1
ATOM 725 C C . THR A 1 88 ? -7.694 -8.077 55.067 1.00 54.69 88 THR A C 1
ATOM 727 O O . THR A 1 88 ? -6.987 -7.063 55.000 1.00 54.69 88 THR A O 1
ATOM 730 N N . PRO A 1 89 ? -7.658 -8.918 56.119 1.00 59.16 89 PRO A N 1
ATOM 731 C CA . PRO A 1 89 ? -6.588 -8.814 57.094 1.00 59.16 89 PRO A CA 1
ATOM 732 C C . PRO A 1 89 ? -5.259 -8.884 56.327 1.00 59.16 89 PRO A C 1
ATOM 734 O O . PRO A 1 89 ? -5.193 -9.589 55.308 1.00 59.16 89 PRO A O 1
ATOM 737 N N . PRO A 1 90 ? -4.225 -8.123 56.734 1.00 61.69 90 PRO A N 1
ATOM 738 C CA . PRO A 1 90 ? -2.885 -8.355 56.208 1.00 61.69 90 PRO A CA 1
ATOM 739 C C . PRO A 1 90 ? -2.631 -9.866 56.276 1.00 61.69 90 PRO A C 1
ATOM 741 O O . PRO A 1 90 ? -3.002 -10.467 57.287 1.00 61.69 90 PRO A O 1
ATOM 744 N N . PRO A 1 91 ? -2.127 -10.497 55.197 1.00 62.41 91 PRO A N 1
ATOM 745 C CA . PRO A 1 91 ? -1.880 -11.929 55.212 1.00 62.41 91 PRO A CA 1
ATOM 746 C C . PRO A 1 91 ? -1.025 -12.201 56.437 1.00 62.41 91 PRO A C 1
ATOM 748 O O . PRO A 1 91 ? 0.051 -11.612 56.567 1.00 62.41 91 PRO A O 1
ATOM 751 N N . ASP A 1 92 ? -1.563 -12.997 57.358 1.00 61.31 92 ASP A N 1
ATOM 752 C CA . ASP A 1 92 ? -0.854 -13.346 58.571 1.00 61.31 92 ASP A CA 1
ATOM 753 C C . ASP A 1 92 ? 0.427 -14.023 58.096 1.00 61.31 92 ASP A C 1
ATOM 755 O O . ASP A 1 92 ? 0.397 -15.068 57.444 1.00 61.31 92 ASP A O 1
ATOM 759 N N . LEU A 1 93 ? 1.560 -13.359 58.313 1.00 57.09 93 LEU A N 1
ATOM 760 C CA . LEU A 1 93 ? 2.871 -13.834 57.877 1.00 57.09 93 LEU A CA 1
ATOM 761 C C . LEU A 1 93 ? 3.348 -14.989 58.778 1.00 57.09 93 LEU A C 1
ATOM 763 O O . LEU A 1 93 ? 4.533 -15.312 58.825 1.00 57.09 93 LEU A O 1
ATOM 767 N N . GLU A 1 94 ? 2.424 -15.604 59.510 1.00 60.84 94 GLU A N 1
ATOM 768 C CA . GLU A 1 94 ? 2.591 -16.831 60.258 1.00 60.84 94 GLU A CA 1
ATOM 769 C C . GLU A 1 94 ? 2.723 -17.970 59.243 1.00 60.84 94 GLU A C 1
ATOM 771 O O . GLU A 1 94 ? 1.753 -18.496 58.703 1.00 60.84 94 GLU A O 1
ATOM 776 N N . ARG A 1 95 ? 3.988 -18.243 58.901 1.00 63.19 95 ARG A N 1
ATOM 777 C CA . ARG A 1 95 ? 4.532 -19.465 58.291 1.00 63.19 95 ARG A CA 1
ATOM 778 C C . ARG A 1 95 ? 3.473 -20.422 57.737 1.00 63.19 95 ARG A C 1
ATOM 780 O O . ARG A 1 95 ? 2.866 -21.187 58.475 1.00 63.19 95 ARG A O 1
ATOM 787 N N . CYS A 1 96 ? 3.350 -20.461 56.413 1.00 67.06 96 CYS A N 1
ATOM 788 C CA . CYS A 1 96 ? 2.640 -21.538 55.732 1.00 67.06 96 CYS A CA 1
ATOM 789 C C . CYS A 1 96 ? 3.121 -22.903 56.268 1.00 67.06 96 CYS A C 1
ATOM 791 O O . CYS A 1 96 ? 4.317 -23.206 56.206 1.00 67.06 96 CYS A O 1
ATOM 793 N N . ASP A 1 97 ? 2.198 -23.684 56.841 1.00 81.00 97 ASP A N 1
ATOM 794 C CA . ASP A 1 97 ? 2.507 -24.939 57.524 1.00 81.00 97 ASP A CA 1
ATOM 795 C C . ASP A 1 97 ? 3.283 -25.883 56.607 1.00 81.00 97 ASP A C 1
ATOM 797 O O . ASP A 1 97 ? 2.815 -26.285 55.540 1.00 81.00 97 ASP A O 1
ATOM 801 N N . GLN A 1 98 ? 4.474 -26.289 57.046 1.00 80.81 98 GLN A N 1
ATOM 802 C CA . GLN A 1 98 ? 5.409 -27.066 56.229 1.00 80.81 98 GLN A CA 1
ATOM 803 C C . GLN A 1 98 ? 4.805 -28.395 55.745 1.00 80.81 98 GLN A C 1
ATOM 805 O O . GLN A 1 98 ? 5.113 -28.861 54.649 1.00 80.81 98 GLN A O 1
ATOM 810 N N . LYS A 1 99 ? 3.881 -28.971 56.526 1.00 84.31 99 LYS A N 1
ATOM 811 C CA . LYS A 1 99 ? 3.112 -30.170 56.160 1.00 84.31 99 LYS A CA 1
ATOM 812 C C . LYS A 1 99 ? 2.119 -29.900 55.030 1.00 84.31 99 LYS A C 1
ATOM 814 O O . LYS A 1 99 ? 2.026 -30.702 54.106 1.00 84.31 99 LYS A O 1
ATOM 819 N N . THR A 1 100 ? 1.426 -28.766 55.069 1.00 84.75 100 THR A N 1
ATOM 820 C CA . THR A 1 100 ? 0.494 -28.328 54.020 1.00 84.75 100 THR A CA 1
ATOM 821 C C . THR A 1 100 ? 1.245 -28.082 52.712 1.00 84.75 100 THR A C 1
ATOM 823 O O . THR A 1 100 ? 0.785 -28.494 51.646 1.00 84.75 100 THR A O 1
ATOM 826 N N . ILE A 1 101 ? 2.444 -27.493 52.784 1.00 82.19 101 ILE A N 1
ATOM 827 C CA . ILE A 1 101 ? 3.327 -27.318 51.621 1.00 82.19 101 ILE A CA 1
ATOM 828 C C . ILE A 1 101 ? 3.740 -28.685 51.053 1.00 82.19 101 ILE A C 1
ATOM 830 O O . ILE A 1 101 ? 3.590 -28.924 49.862 1.00 82.19 101 ILE A O 1
ATOM 834 N N . GLN A 1 102 ? 4.192 -29.625 51.888 1.00 84.88 102 GLN A N 1
ATOM 835 C CA . GLN A 1 102 ? 4.582 -30.965 51.425 1.00 84.88 102 GLN A CA 1
ATOM 836 C C . GLN A 1 102 ? 3.413 -31.742 50.800 1.00 84.88 102 GLN A C 1
ATOM 838 O O . GLN A 1 102 ? 3.581 -32.364 49.752 1.00 84.88 102 GLN A O 1
ATOM 843 N N . GLN A 1 103 ? 2.222 -31.681 51.402 1.00 87.06 103 GLN A N 1
ATOM 844 C CA . GLN A 1 103 ? 1.018 -32.332 50.877 1.00 87.06 103 GLN A CA 1
ATOM 845 C C . GLN A 1 103 ? 0.590 -31.747 49.532 1.00 87.06 103 GLN A C 1
ATOM 847 O O . GLN A 1 103 ? 0.286 -32.495 48.605 1.00 87.06 103 GLN A O 1
ATOM 852 N N . THR A 1 104 ? 0.590 -30.420 49.404 1.00 85.56 104 THR A N 1
ATOM 853 C CA . THR A 1 104 ? 0.249 -29.754 48.140 1.00 85.56 104 THR A CA 1
ATOM 854 C C . THR A 1 104 ? 1.289 -30.051 47.064 1.00 85.56 104 THR A C 1
ATOM 856 O O . THR A 1 104 ? 0.922 -30.433 45.957 1.00 85.56 104 THR A O 1
ATOM 859 N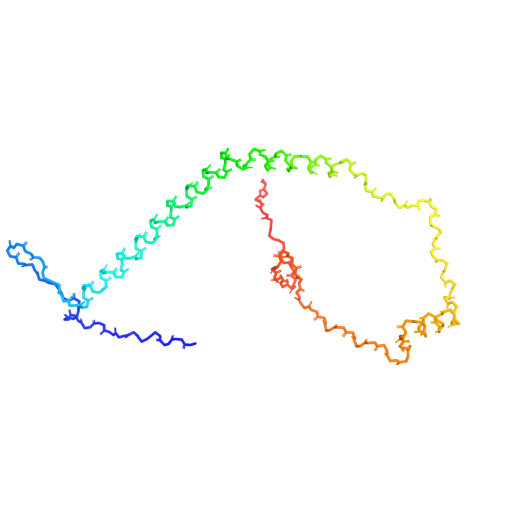 N . CYS A 1 105 ? 2.581 -29.985 47.382 1.00 83.81 105 CYS A N 1
ATOM 860 C CA . CYS A 1 105 ? 3.652 -30.376 46.469 1.00 83.81 105 CYS A CA 1
ATOM 861 C C . CYS A 1 105 ? 3.521 -31.834 46.008 1.00 83.81 105 CYS A C 1
ATOM 863 O O . CYS A 1 105 ? 3.584 -32.095 44.810 1.00 83.81 105 CYS A O 1
ATOM 865 N N . SER A 1 106 ? 3.237 -32.767 46.920 1.00 85.31 106 SER A N 1
ATOM 866 C CA . SER A 1 106 ? 2.981 -34.170 46.575 1.00 85.31 106 SER A CA 1
ATOM 867 C C . SER A 1 106 ? 1.750 -34.335 45.675 1.00 85.31 106 SER A C 1
ATOM 869 O O . SER A 1 106 ? 1.817 -35.065 44.688 1.00 85.31 106 SER A O 1
ATOM 871 N N . LEU A 1 107 ? 0.662 -33.608 45.955 1.00 90.25 107 LEU A N 1
ATOM 872 C CA . LEU A 1 107 ? -0.568 -33.636 45.158 1.00 90.25 107 LEU A CA 1
ATOM 873 C C . LEU A 1 107 ? -0.356 -33.122 43.725 1.00 90.25 107 LEU A C 1
ATOM 875 O O . LEU A 1 107 ? -0.916 -33.676 42.783 1.00 90.25 107 LEU A O 1
ATOM 879 N N . PHE A 1 108 ? 0.448 -32.070 43.557 1.00 87.00 108 PHE A N 1
ATOM 880 C CA . PHE A 1 108 ? 0.731 -31.454 42.257 1.00 87.00 108 PHE A CA 1
ATOM 881 C C . PHE A 1 108 ? 2.001 -31.996 41.579 1.00 87.00 108 PHE A C 1
ATOM 883 O O . PHE A 1 108 ? 2.371 -31.510 40.510 1.00 87.00 108 PHE A O 1
ATOM 890 N N . GLY A 1 109 ? 2.674 -32.986 42.178 1.00 82.88 109 GLY A N 1
ATOM 891 C CA . GLY A 1 109 ? 3.926 -33.545 41.659 1.00 82.88 109 GLY A CA 1
ATOM 892 C C . GLY A 1 109 ? 5.071 -32.527 41.584 1.00 82.88 109 GLY A C 1
ATOM 893 O O . GLY A 1 109 ? 5.918 -32.618 40.698 1.00 82.88 109 GLY A O 1
ATOM 894 N N . LEU A 1 110 ? 5.074 -31.530 42.470 1.00 83.06 110 LEU A N 1
ATOM 895 C CA . LEU A 1 110 ? 6.100 -30.494 42.551 1.00 83.06 110 LEU A CA 1
ATOM 896 C C . LEU A 1 110 ? 7.191 -30.932 43.533 1.00 83.06 110 LEU A C 1
ATOM 898 O O . LEU A 1 110 ? 6.896 -31.253 44.682 1.00 83.06 110 LEU A O 1
ATOM 902 N N . ASP A 1 111 ? 8.448 -30.920 43.096 1.00 80.56 111 ASP A N 1
ATOM 903 C CA . ASP A 1 111 ? 9.600 -31.196 43.958 1.00 80.56 111 ASP A CA 1
ATOM 904 C C . ASP A 1 111 ? 10.090 -29.897 44.621 1.00 80.56 111 ASP A C 1
ATOM 906 O O . ASP A 1 111 ? 10.420 -28.923 43.939 1.00 80.56 111 ASP A O 1
ATOM 910 N N . LEU A 1 112 ? 10.119 -29.881 45.956 1.00 72.62 112 LEU A N 1
ATOM 911 C CA . LEU A 1 112 ? 10.585 -28.747 46.762 1.00 72.62 112 LEU A CA 1
ATOM 912 C C . LEU A 1 112 ? 12.112 -28.593 46.738 1.00 72.62 112 LEU A C 1
ATOM 914 O O . LEU A 1 112 ? 12.610 -27.481 46.895 1.00 72.62 112 LEU A O 1
ATOM 918 N N . GLU A 1 113 ? 12.847 -29.686 46.530 1.00 80.00 113 GLU A N 1
ATOM 919 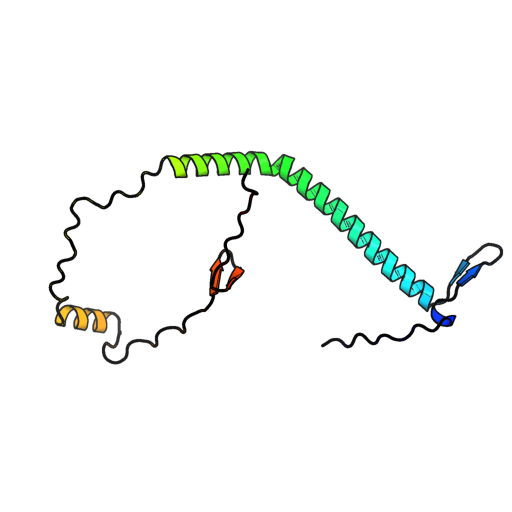C CA . GLU A 1 113 ? 14.315 -29.700 46.476 1.00 80.00 113 GLU A CA 1
ATOM 920 C C . GLU A 1 113 ? 14.837 -29.353 45.074 1.00 80.00 113 GLU A C 1
ATOM 922 O O . GLU A 1 113 ? 15.958 -28.866 44.915 1.00 80.00 113 GLU A O 1
ATOM 927 N N . ARG A 1 114 ? 14.021 -29.577 44.037 1.00 78.81 114 ARG A N 1
ATOM 928 C CA . ARG A 1 114 ? 14.372 -29.314 42.634 1.00 78.81 114 ARG A CA 1
ATOM 929 C C . ARG A 1 114 ? 13.313 -28.443 41.970 1.00 78.81 114 ARG A C 1
ATOM 931 O O . ARG A 1 114 ? 12.600 -28.917 41.078 1.00 78.81 114 ARG A O 1
ATOM 938 N N . PRO A 1 115 ? 13.204 -27.164 42.374 1.00 75.75 115 PRO A N 1
ATOM 939 C CA . PRO A 1 115 ? 12.294 -26.249 41.711 1.00 75.75 115 PRO A CA 1
ATOM 940 C C . PRO A 1 115 ? 12.625 -26.187 40.212 1.00 75.75 115 PRO A C 1
ATOM 942 O O . PRO A 1 115 ? 13.797 -26.290 39.826 1.00 75.75 115 PRO A O 1
ATOM 945 N N . PRO A 1 116 ? 11.616 -26.014 39.341 1.00 76.19 116 PRO A N 1
ATOM 946 C CA . PRO A 1 116 ? 11.858 -25.879 37.916 1.00 76.19 116 PRO A CA 1
ATOM 947 C C . PRO A 1 116 ? 12.801 -24.694 37.658 1.00 76.19 116 PRO A C 1
ATOM 949 O O . PRO A 1 116 ? 12.717 -23.674 38.352 1.00 76.19 116 PRO A O 1
ATOM 952 N N . PRO A 1 117 ? 13.696 -24.799 36.661 1.00 78.62 117 PRO A N 1
ATOM 953 C CA . PRO A 1 117 ? 14.633 -23.731 36.360 1.00 78.62 117 PRO A CA 1
ATOM 954 C C . PRO A 1 117 ? 13.867 -22.448 36.038 1.00 78.62 117 PRO A C 1
ATOM 956 O O . PRO A 1 117 ? 12.921 -22.452 35.243 1.00 78.62 117 PRO A O 1
ATOM 959 N N . VAL A 1 118 ? 14.285 -21.344 36.661 1.00 74.56 118 VAL A N 1
ATOM 960 C CA . VAL A 1 118 ? 13.692 -20.032 36.401 1.00 74.56 118 VAL A CA 1
ATOM 961 C C . VAL A 1 118 ? 13.841 -19.740 34.907 1.00 74.56 118 VAL A C 1
ATOM 963 O O . VAL A 1 118 ? 14.947 -19.871 34.369 1.00 74.56 118 VAL A O 1
ATOM 966 N N . PRO A 1 119 ? 12.761 -19.361 34.203 1.00 75.75 119 PRO A N 1
ATOM 967 C CA . PRO A 1 119 ? 12.873 -19.011 32.799 1.00 75.75 119 PRO A CA 1
ATOM 968 C C . PRO A 1 119 ? 13.882 -17.864 32.633 1.00 75.75 119 PRO A C 1
ATOM 970 O O . PRO A 1 119 ? 13.898 -16.941 33.454 1.00 75.75 119 PRO A O 1
ATOM 973 N N . PRO A 1 120 ? 14.714 -17.881 31.576 1.00 76.44 120 PRO A N 1
ATOM 974 C CA . PRO A 1 120 ? 15.694 -16.830 31.356 1.00 76.44 120 PRO A CA 1
ATOM 975 C C . PRO A 1 120 ? 14.993 -15.475 31.265 1.00 76.44 120 PRO A C 1
ATOM 977 O O . PRO A 1 120 ? 13.950 -15.343 30.609 1.00 76.44 120 PRO A O 1
ATOM 980 N N . SER A 1 121 ? 15.574 -14.464 31.913 1.00 73.94 121 SER A N 1
ATOM 981 C CA . SER A 1 121 ? 15.051 -13.105 31.867 1.00 73.94 121 SER A CA 1
ATOM 982 C C . SER A 1 121 ? 14.976 -12.645 30.410 1.00 73.94 121 SER A C 1
ATOM 984 O O . SER A 1 121 ? 15.955 -12.629 29.663 1.00 73.94 121 SER A O 1
ATOM 986 N N . ARG A 1 122 ? 13.768 -12.309 29.957 1.00 72.12 122 ARG A N 1
ATOM 987 C CA . ARG A 1 122 ? 13.568 -11.785 28.607 1.00 72.12 122 ARG A CA 1
ATOM 988 C C . ARG A 1 122 ? 13.757 -10.277 28.646 1.00 72.12 122 ARG A C 1
ATOM 990 O O . ARG A 1 122 ? 12.956 -9.572 29.247 1.00 72.12 122 ARG A O 1
ATOM 997 N N . SER A 1 123 ? 14.761 -9.772 27.931 1.00 77.38 123 SER A N 1
ATOM 998 C CA . SER A 1 123 ? 15.024 -8.334 27.736 1.00 77.38 123 SER A CA 1
ATOM 999 C C . SER A 1 123 ? 13.972 -7.619 26.867 1.00 77.38 123 SER A C 1
ATOM 1001 O O . SER A 1 123 ? 14.236 -6.568 26.282 1.00 77.38 123 SER A O 1
ATOM 1003 N N . TYR A 1 124 ? 12.780 -8.202 26.721 1.00 79.62 124 TYR A N 1
ATOM 1004 C CA . TYR A 1 124 ? 11.723 -7.706 25.857 1.00 79.62 124 TYR A CA 1
ATOM 1005 C C . TYR A 1 124 ? 10.335 -8.063 26.381 1.00 79.62 124 TYR A C 1
ATOM 1007 O O . TYR A 1 124 ? 10.114 -9.128 26.953 1.00 79.62 124 TYR A O 1
ATOM 1015 N N . THR A 1 125 ? 9.378 -7.186 26.104 1.00 80.12 125 THR A N 1
ATOM 1016 C CA . THR A 1 125 ? 7.949 -7.398 26.347 1.00 80.12 125 THR A CA 1
ATOM 1017 C C . THR A 1 125 ? 7.261 -7.725 25.025 1.00 80.12 125 THR A C 1
ATOM 1019 O O . THR A 1 125 ? 7.625 -7.170 23.994 1.00 80.12 125 THR A O 1
ATOM 1022 N N . VAL A 1 126 ? 6.262 -8.608 25.017 1.00 78.75 126 VAL A N 1
ATOM 1023 C CA . VAL A 1 126 ? 5.436 -8.858 23.825 1.00 78.75 126 VAL A CA 1
ATOM 1024 C C . VAL A 1 126 ? 4.064 -8.230 24.038 1.00 78.75 126 VAL A C 1
ATOM 1026 O O . VAL A 1 126 ? 3.350 -8.609 24.961 1.00 78.75 126 VAL A O 1
ATOM 1029 N N . THR A 1 127 ? 3.685 -7.273 23.194 1.00 77.75 127 THR A N 1
ATOM 1030 C CA . THR A 1 127 ? 2.350 -6.659 23.200 1.00 77.75 127 THR A CA 1
ATOM 1031 C C . THR A 1 127 ? 1.767 -6.701 21.792 1.00 77.75 127 THR A C 1
ATOM 1033 O O . THR A 1 127 ? 2.417 -6.307 20.828 1.00 77.75 127 THR A O 1
ATOM 1036 N N . GLY A 1 128 ? 0.550 -7.239 21.642 1.00 80.19 128 GLY A N 1
ATOM 1037 C CA . GLY A 1 128 ? -0.125 -7.333 20.338 1.00 80.19 128 GLY A CA 1
ATOM 1038 C C . GLY A 1 128 ? 0.719 -8.022 19.258 1.00 80.19 128 GLY A C 1
ATOM 1039 O O . GLY A 1 128 ? 0.911 -7.460 18.183 1.00 80.19 128 GLY A O 1
ATOM 1040 N N . ASN A 1 129 ? 1.282 -9.193 19.569 1.00 83.81 129 ASN A N 1
ATOM 1041 C CA . ASN A 1 129 ? 2.192 -9.966 18.706 1.00 83.81 129 ASN A CA 1
ATOM 1042 C C . ASN A 1 129 ? 3.499 -9.255 18.305 1.00 83.81 129 ASN A C 1
ATOM 1044 O O . ASN A 1 129 ? 4.244 -9.776 17.479 1.00 83.81 129 ASN A O 1
ATOM 1048 N N . THR A 1 130 ? 3.821 -8.105 18.901 1.00 75.62 130 THR A N 1
ATOM 1049 C CA . THR A 1 130 ? 5.045 -7.353 18.602 1.00 75.62 130 THR A CA 1
ATOM 1050 C C . THR A 1 130 ? 6.003 -7.408 19.785 1.00 75.62 130 THR A C 1
ATOM 1052 O O . THR A 1 130 ? 5.613 -7.168 20.928 1.00 75.62 130 THR A O 1
ATOM 1055 N N . LYS A 1 131 ? 7.270 -7.736 19.516 1.00 83.19 131 LYS A N 1
ATOM 1056 C CA . LYS A 1 131 ? 8.355 -7.753 20.504 1.00 83.19 131 LYS A CA 1
ATOM 1057 C C . LYS A 1 131 ? 8.904 -6.333 20.696 1.00 83.19 131 LYS A C 1
ATOM 1059 O O . LYS A 1 131 ? 9.459 -5.759 19.768 1.00 83.19 131 LYS A O 1
ATOM 1064 N N . MET A 1 132 ? 8.778 -5.799 21.907 1.00 79.75 132 MET A N 1
ATOM 1065 C CA . MET A 1 132 ? 9.283 -4.494 22.339 1.00 79.75 132 MET A CA 1
ATOM 1066 C C . MET A 1 132 ? 10.520 -4.692 23.219 1.00 79.75 132 MET A C 1
ATOM 1068 O O . MET A 1 132 ? 10.437 -5.385 24.230 1.00 79.75 132 MET A O 1
ATOM 1072 N N . GLY A 1 133 ? 11.662 -4.111 22.852 1.00 77.12 133 GLY A N 1
ATOM 1073 C CA . GLY A 1 133 ? 12.878 -4.168 23.673 1.00 77.12 133 GLY A CA 1
ATOM 1074 C C . GLY A 1 133 ? 12.756 -3.370 24.978 1.00 77.12 133 GLY A C 1
ATOM 1075 O O . GLY A 1 133 ? 11.978 -2.418 25.061 1.00 77.12 133 GLY A O 1
ATOM 1076 N N . TYR A 1 134 ? 13.521 -3.769 25.993 1.00 75.44 134 TYR A N 1
ATOM 1077 C CA . TYR A 1 134 ? 13.755 -2.983 27.205 1.00 75.44 134 TYR A CA 1
ATOM 1078 C C . TYR A 1 134 ? 15.048 -2.149 27.066 1.00 75.44 134 TYR A C 1
ATOM 1080 O O . TYR A 1 134 ? 16.011 -2.656 26.488 1.00 75.44 134 TYR A O 1
ATOM 1088 N N . PRO A 1 135 ? 15.117 -0.925 27.626 1.00 74.81 135 PRO A N 1
ATOM 1089 C CA . PRO A 1 135 ? 14.027 -0.169 28.245 1.00 74.81 135 PRO A CA 1
ATOM 1090 C C . PRO A 1 135 ? 13.037 0.355 27.200 1.00 74.81 135 PRO A C 1
ATOM 1092 O O . PRO A 1 135 ? 13.412 0.782 26.109 1.00 74.81 135 PRO A O 1
ATOM 1095 N N . GLN A 1 136 ? 11.746 0.322 27.532 1.00 71.62 136 GLN A N 1
ATOM 1096 C CA . GLN A 1 136 ? 10.708 0.769 26.610 1.00 71.62 136 GLN A CA 1
ATOM 1097 C C . GLN A 1 136 ? 10.678 2.303 26.564 1.00 71.62 136 GLN A C 1
ATOM 1099 O O . GLN A 1 136 ? 10.134 2.948 27.460 1.00 71.62 136 GLN A O 1
ATOM 1104 N N . ALA A 1 137 ? 11.225 2.897 25.502 1.00 66.75 137 ALA A N 1
ATOM 1105 C CA . ALA A 1 137 ? 11.060 4.322 25.241 1.00 66.75 137 ALA A CA 1
ATOM 1106 C C . ALA A 1 137 ? 9.578 4.618 24.942 1.00 66.75 137 ALA A C 1
ATOM 1108 O O . ALA A 1 137 ? 9.011 4.134 23.957 1.00 66.75 137 ALA A O 1
ATOM 1109 N N . ARG A 1 138 ? 8.918 5.393 25.811 1.00 69.25 138 ARG A N 1
ATOM 1110 C CA . ARG A 1 138 ? 7.570 5.905 25.541 1.00 69.25 138 ARG A CA 1
ATOM 1111 C C . ARG A 1 138 ? 7.691 7.104 24.608 1.00 69.25 138 ARG A C 1
ATOM 1113 O O . ARG A 1 138 ? 8.149 8.158 25.027 1.00 69.25 138 ARG A O 1
ATOM 1120 N N . VAL A 1 139 ? 7.246 6.958 23.365 1.00 69.50 139 VAL A N 1
ATOM 1121 C CA . VAL A 1 139 ? 7.077 8.100 22.458 1.00 69.50 139 VAL A CA 1
ATOM 1122 C C . VAL A 1 139 ? 5.672 8.660 22.669 1.00 69.50 139 VAL A C 1
ATOM 1124 O O . VAL A 1 139 ? 4.683 7.938 22.500 1.00 69.50 139 VAL A O 1
ATOM 1127 N N . MET A 1 140 ? 5.570 9.928 23.079 1.00 69.75 140 MET A N 1
ATOM 1128 C CA . MET A 1 140 ? 4.282 10.619 23.151 1.00 69.75 140 MET A CA 1
ATOM 1129 C C . MET A 1 140 ? 3.655 10.646 21.757 1.00 69.75 140 MET A C 1
ATOM 1131 O O . MET A 1 140 ? 4.252 11.112 20.794 1.00 69.75 140 MET A O 1
ATOM 1135 N N . LYS A 1 141 ? 2.433 10.118 21.643 1.00 72.50 141 LYS A N 1
ATOM 1136 C CA . LYS A 1 141 ? 1.713 10.022 20.364 1.00 72.50 141 LYS A CA 1
ATOM 1137 C C . LYS A 1 141 ? 1.162 11.364 19.869 1.00 72.50 141 LYS A C 1
ATOM 1139 O O . LYS A 1 141 ? 0.633 11.418 18.765 1.00 72.50 141 LYS A O 1
ATOM 1144 N N . MET A 1 142 ? 1.230 12.404 20.696 1.00 71.62 142 MET A N 1
ATOM 1145 C CA . MET A 1 142 ? 0.797 13.758 20.372 1.00 71.62 142 MET A CA 1
ATOM 1146 C C . MET A 1 142 ? 1.855 14.748 20.844 1.00 71.62 142 MET A C 1
ATOM 1148 O O . MET A 1 142 ? 2.458 14.535 21.896 1.00 71.62 142 MET A O 1
ATOM 1152 N N . ASN A 1 143 ? 2.042 15.822 20.081 1.00 71.81 143 ASN A N 1
ATOM 1153 C CA . ASN A 1 143 ? 2.832 16.960 20.531 1.00 71.81 143 ASN A CA 1
ATOM 1154 C C . ASN A 1 143 ? 2.089 17.640 21.689 1.00 71.81 143 ASN A C 1
ATOM 1156 O O . ASN A 1 143 ? 0.870 17.813 21.630 1.00 71.81 143 ASN A O 1
ATOM 1160 N N . TYR A 1 144 ? 2.826 17.951 22.753 1.00 52.28 144 TYR A N 1
ATOM 1161 C CA . TYR A 1 144 ? 2.342 18.774 23.859 1.00 52.28 144 TYR A CA 1
ATOM 1162 C C . TYR A 1 144 ? 2.121 20.216 23.346 1.00 52.28 144 TYR A C 1
ATOM 1164 O O . TYR A 1 144 ? 2.870 20.613 22.448 1.00 52.28 144 TYR A O 1
ATOM 1172 N N . PRO A 1 145 ? 1.086 20.943 23.819 1.00 66.38 145 PRO A N 1
ATOM 1173 C CA . PRO A 1 145 ? 0.799 22.314 23.385 1.00 66.38 145 PRO A CA 1
ATOM 1174 C C . PRO A 1 145 ? 1.960 23.284 23.618 1.00 66.38 145 PRO A C 1
ATOM 1176 O O . PRO A 1 145 ? 2.710 23.092 24.603 1.00 66.38 145 PRO A O 1
#

Radius of gyration: 33.17 Å; chains: 1; bounding box: 48×56×100 Å

Secondary structure (DSSP, 8-state):
----------TTTT-EEE-SS-EEE-HHHHHHHHHHHHHHHHHHHHHHHHHHHHHHIIIIIHHHHHHHHHHHHHHHHTS------TT-PPP--S---HHHHHHHHHHHT--SSSPPPPPPPPSEEEETTEEEESS-----SS---

Sequence (145 aa):
MAVTENCRVSNASTAWAMGKRHIFLSEGSRQQLELLRVERRHNAAILIQAVWRGWNFRRKRWPTLKRNLHMQARARINRPRPQPIAGTPPPDLERCDQKTIQQTCSLFGLDLERPPPVPPSRSYTVTGNTKMGYPQARVMKMNYP

Organism: Stegodyphus mimosarum (NCBI:txid407821)